Protein AF-A0A3R6YK39-F1 (afdb_monomer)

Radius of gyration: 21.66 Å; Cα contacts (8 Å, |Δi|>4): 72; chains: 1; bounding box: 36×58×56 Å

Organism: Aphanomyces astaci (NCBI:txid112090)

pLDDT: mean 76.84, std 15.63, range [46.34, 96.0]

Solvent-accessible surface area (backbone atoms only — not comparable to full-atom values): 7549 Å² total; per-residue (Å²): 123,72,69,67,58,54,55,53,54,53,52,53,52,49,53,51,49,51,51,49,51,52,52,56,50,53,56,52,57,54,50,56,56,50,50,53,56,46,51,57,55,47,57,61,54,57,72,74,64,81,69,93,72,95,72,79,84,88,84,64,75,81,50,63,85,72,64,72,67,67,89,56,52,46,80,75,46,81,76,48,75,62,96,65,33,39,30,23,40,25,36,47,92,89,39,83,41,81,44,77,42,67,51,87,78,72,62,52,74,65,55,52,47,53,56,53,49,51,54,64,76,74,108

Nearest PDB structures (foldseek):
  8bk0-assembly1_A  TM=9.151E-01  e=1.324E-02  Homo sapiens
  6fer-assembly5_E  TM=8.764E-01  e=1.164E-02  Homo sapiens
  6mib-assembly1_A  TM=6.666E-01  e=4.219E-02  Homo sapiens
  7mp8-assembly1_A-2  TM=4.020E-01  e=2.364E-02  Tribolium castaneum
  4ual-assembly1_A-2  TM=5.769E-01  e=3.530E-01  Homo sapiens

InterPro domains:
  IPR000719 Protein kinase domain [PS50011] (73-123)
  IPR011009 Protein kinase-like domain superfamily [SSF56112] (43-122)
  IPR017441 Protein kinase, ATP binding site [PS00107] (79-100)

Secondary structure (DSSP, 8-state):
-HHHHHHHHHHHHHHHHHHHHHHHHHHHHHHHHHHHHHHHHHHHHHHT------PPPPP-GGGGGG---GGGEEEEEEEEE-SSEEEEEEEETTEEEEEEEE-SS---HHHHHHHHHHHHHH-

Foldseek 3Di:
DVVVVVVVVVVVVVVVVVVVVVVVVVQVVVVVVCVVVLVVVVVVVVVVPPDDDDDDDDDLVVCVVVDDDCVQKAFDAWPADDNFWTWTFIDGPNDTDTDIGGDPPDDDPVVVNVVSVVVVVVD

Mean predicted aligned error: 14.17 Å

Structure (mmCIF, N/CA/C/O backbone):
data_AF-A0A3R6YK39-F1
#
_entry.id   AF-A0A3R6YK39-F1
#
loop_
_atom_site.group_PDB
_atom_site.id
_atom_site.type_symbol
_atom_site.label_atom_id
_atom_site.label_alt_id
_atom_site.label_comp_id
_atom_site.label_asym_id
_atom_site.label_entity_id
_atom_site.label_seq_id
_atom_site.pdbx_PDB_ins_code
_atom_site.Cartn_x
_atom_site.Cartn_y
_atom_site.Cartn_z
_atom_site.occupancy
_atom_site.B_iso_or_equiv
_atom_site.auth_seq_id
_atom_site.auth_comp_id
_atom_site.auth_asym_id
_atom_site.auth_atom_id
_atom_site.pdbx_PDB_model_num
ATOM 1 N N . MET A 1 1 ? -17.385 37.911 31.037 1.00 52.47 1 MET A N 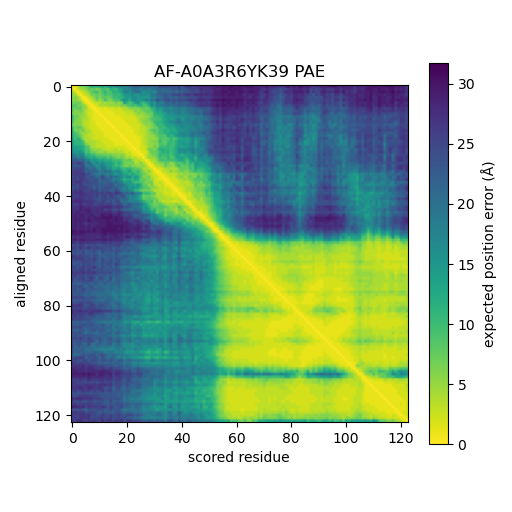1
ATOM 2 C CA . MET A 1 1 ? -16.448 36.803 31.354 1.00 52.47 1 MET A CA 1
ATOM 3 C C . MET A 1 1 ? -16.628 35.565 30.463 1.00 52.47 1 MET A C 1
ATOM 5 O O . MET A 1 1 ? -15.653 34.863 30.260 1.00 52.47 1 MET A O 1
ATOM 9 N N . VAL A 1 2 ? -17.804 35.316 29.866 1.00 52.03 2 VAL A N 1
ATOM 10 C CA . VAL A 1 2 ? -18.077 34.107 29.050 1.00 52.03 2 VAL A CA 1
ATOM 11 C C . VAL A 1 2 ? -17.403 34.119 27.659 1.00 52.03 2 VAL A C 1
ATOM 13 O O . VAL A 1 2 ? -16.970 33.081 27.172 1.00 52.03 2 VAL A O 1
ATOM 16 N N . MET A 1 3 ? -17.206 35.295 27.046 1.00 49.72 3 MET A N 1
ATOM 17 C CA . MET A 1 3 ? -16.589 35.424 25.710 1.00 49.72 3 MET A CA 1
ATOM 18 C C . MET A 1 3 ? -15.103 35.022 25.673 1.00 49.72 3 MET A C 1
ATOM 20 O O . MET A 1 3 ? -14.642 34.451 24.689 1.00 49.72 3 MET A O 1
ATOM 24 N N . ALA A 1 4 ? -14.357 35.250 26.759 1.00 50.75 4 ALA A N 1
ATOM 25 C CA . ALA A 1 4 ? -12.922 34.955 26.823 1.00 50.75 4 ALA A CA 1
ATOM 26 C C . ALA A 1 4 ? -12.614 33.444 26.787 1.00 50.75 4 ALA A C 1
ATOM 28 O O . ALA A 1 4 ? -11.580 33.033 26.268 1.00 50.75 4 ALA A O 1
ATOM 29 N N . ILE A 1 5 ? -13.532 32.610 27.285 1.00 56.69 5 ILE A N 1
ATOM 30 C CA . ILE A 1 5 ? -13.373 31.149 27.322 1.00 56.69 5 ILE A CA 1
ATOM 31 C C . ILE A 1 5 ? -13.571 30.554 25.917 1.00 56.69 5 ILE A C 1
ATOM 33 O O . ILE A 1 5 ? -12.857 29.635 25.526 1.00 56.69 5 ILE A O 1
ATOM 37 N N . SER A 1 6 ? -14.477 31.126 25.117 1.00 58.72 6 SER A N 1
ATOM 38 C CA . SER A 1 6 ? -14.752 30.654 23.750 1.00 58.72 6 SER A CA 1
ATOM 39 C C . SER A 1 6 ? -13.586 30.876 22.776 1.00 58.72 6 SER A C 1
ATOM 41 O O . SER A 1 6 ? -13.297 30.016 21.946 1.00 58.72 6 SER A O 1
ATOM 43 N N . ILE A 1 7 ? -12.860 31.989 22.934 1.00 66.00 7 ILE A N 1
ATOM 44 C CA . ILE A 1 7 ? -11.686 32.333 22.116 1.00 66.00 7 ILE A CA 1
ATOM 45 C C . ILE A 1 7 ? -10.549 31.333 22.364 1.00 66.00 7 ILE A C 1
ATOM 47 O O . ILE A 1 7 ? -9.874 30.911 21.429 1.00 66.00 7 ILE A O 1
ATOM 51 N N . SER A 1 8 ? -10.383 30.900 23.616 1.00 75.56 8 SER A N 1
ATOM 52 C CA . SER A 1 8 ? -9.378 29.906 24.003 1.00 75.56 8 SER A CA 1
ATOM 53 C C . SER A 1 8 ? -9.607 28.557 23.311 1.00 75.56 8 SER A C 1
ATOM 55 O O . SER A 1 8 ? -8.695 28.014 22.687 1.00 75.56 8 SER A O 1
ATOM 57 N N . VAL A 1 9 ? -10.843 28.048 23.336 1.00 79.19 9 VAL A N 1
ATOM 58 C CA . VAL A 1 9 ? -11.176 26.750 22.727 1.00 79.19 9 VAL A CA 1
ATOM 59 C C . VAL A 1 9 ? -11.017 26.794 21.205 1.00 79.19 9 VAL A C 1
ATOM 61 O O . VAL A 1 9 ? -10.450 25.870 20.622 1.00 79.19 9 VAL A O 1
ATOM 64 N N . ALA A 1 10 ? -11.438 27.887 20.561 1.00 82.62 10 ALA A N 1
ATOM 65 C CA . ALA A 1 10 ? -11.284 28.060 19.118 1.00 82.62 10 ALA A CA 1
ATOM 66 C C . ALA A 1 10 ? -9.807 28.049 18.682 1.00 82.62 10 ALA A C 1
ATOM 68 O O . ALA A 1 10 ? -9.466 27.407 17.688 1.00 82.62 10 ALA A O 1
ATOM 69 N N . CYS A 1 11 ? -8.920 28.689 19.451 1.00 86.44 11 CYS A N 1
ATOM 70 C CA . CYS A 1 11 ? -7.482 28.684 19.179 1.00 86.44 11 CYS A CA 1
ATOM 71 C C . CYS A 1 11 ? -6.869 27.281 19.302 1.00 86.44 11 CYS A C 1
ATOM 73 O O . CYS A 1 11 ? -6.077 26.888 18.447 1.00 86.44 11 CYS A O 1
ATOM 75 N N . VAL A 1 12 ? -7.257 26.503 20.318 1.00 87.81 12 VAL A N 1
ATOM 76 C CA . VA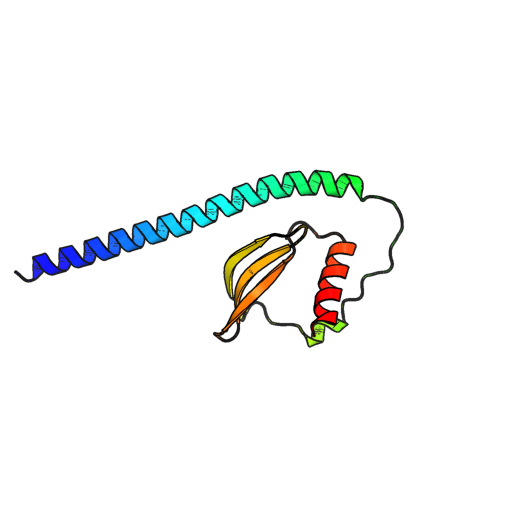L A 1 12 ? -6.752 25.131 20.506 1.00 87.81 12 VAL A CA 1
ATOM 77 C C . VAL A 1 12 ? -7.183 24.224 19.352 1.00 87.81 12 VAL A C 1
ATOM 79 O O . VAL A 1 12 ? -6.357 23.488 18.810 1.00 87.81 12 VAL A O 1
ATOM 82 N N . VAL A 1 13 ? -8.445 24.321 18.920 1.00 90.25 13 VAL A N 1
ATOM 83 C CA . VAL A 1 13 ? -8.957 23.550 17.776 1.00 90.25 13 VAL A CA 1
ATOM 84 C C . VAL A 1 13 ? -8.246 23.949 16.483 1.00 90.25 13 VAL A C 1
ATOM 86 O O . VAL A 1 13 ? -7.843 23.072 15.724 1.00 90.25 13 VAL A O 1
ATOM 89 N N . LEU A 1 14 ? -8.021 25.246 16.245 1.00 90.75 14 LEU A N 1
ATOM 90 C CA . LEU A 1 14 ? -7.293 25.726 15.065 1.00 90.75 14 LEU A CA 1
ATOM 91 C C . LEU A 1 14 ? -5.848 25.223 15.027 1.00 90.75 14 LEU A C 1
ATOM 93 O O . LEU A 1 14 ? -5.399 24.755 13.984 1.00 90.75 14 LEU A O 1
ATOM 97 N N . VAL A 1 15 ? -5.129 25.273 16.150 1.00 91.00 15 VAL A N 1
ATOM 98 C CA . VAL A 1 15 ? -3.741 24.789 16.225 1.00 91.00 15 VAL A CA 1
ATOM 99 C C . VAL A 1 15 ? -3.678 23.277 16.015 1.00 91.00 15 VAL A C 1
ATOM 101 O O . VAL A 1 15 ? -2.836 22.807 15.249 1.00 91.00 15 VAL A O 1
ATOM 104 N N . ALA A 1 16 ? -4.596 22.519 16.622 1.00 86.88 16 ALA A N 1
ATOM 105 C CA . ALA A 1 16 ? -4.696 21.078 16.409 1.00 86.88 16 ALA A CA 1
ATOM 106 C C . ALA A 1 16 ? -5.025 20.742 14.945 1.00 86.88 16 ALA A C 1
ATOM 108 O O . ALA A 1 16 ? -4.408 19.849 14.365 1.00 86.88 16 ALA A O 1
ATOM 109 N N . TRP A 1 17 ? -5.940 21.487 14.320 1.00 91.88 17 TRP A N 1
ATOM 110 C CA . TRP A 1 17 ? -6.337 21.277 12.929 1.00 91.88 17 TRP A CA 1
ATOM 111 C C . TRP A 1 17 ? -5.213 21.630 11.952 1.00 91.88 17 TRP A C 1
ATOM 113 O O . TRP A 1 17 ? -4.927 20.854 11.046 1.00 91.88 17 TRP A O 1
ATOM 123 N N . ILE A 1 18 ? -4.500 22.738 12.173 1.00 91.12 18 ILE A N 1
ATOM 124 C CA . ILE A 1 18 ? -3.318 23.111 11.382 1.00 91.12 18 ILE A CA 1
ATOM 125 C C . ILE A 1 18 ? -2.212 22.064 11.554 1.00 91.12 18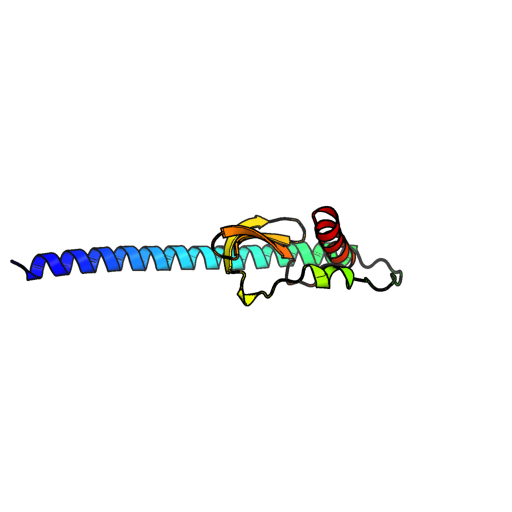 ILE A C 1
ATOM 127 O O . ILE A 1 18 ? -1.645 21.614 10.561 1.00 91.12 18 ILE A O 1
ATOM 131 N N . GLY A 1 19 ? -1.937 21.623 12.785 1.00 88.38 19 GLY A N 1
ATOM 132 C CA . GLY A 1 19 ? -0.974 20.554 13.056 1.00 88.38 19 GLY A CA 1
ATOM 133 C C . GLY A 1 19 ? -1.342 19.249 12.348 1.00 88.38 19 GLY A C 1
ATOM 134 O O . GLY A 1 19 ? -0.493 18.639 11.701 1.00 88.38 19 GLY A O 1
ATOM 135 N N . PHE A 1 20 ? -2.621 18.872 12.383 1.00 87.25 20 PHE A N 1
ATOM 136 C CA . PHE A 1 20 ? -3.155 17.713 11.672 1.00 87.25 20 PHE A CA 1
ATOM 137 C C . PHE A 1 20 ? -3.026 17.855 10.149 1.00 87.25 20 PHE A C 1
ATOM 139 O O . PHE A 1 20 ? -2.599 16.917 9.478 1.00 87.25 20 PHE A O 1
ATOM 146 N N . LEU A 1 21 ? -3.317 19.033 9.589 1.00 84.88 21 LEU A N 1
ATOM 147 C CA . LEU A 1 21 ? -3.158 19.305 8.158 1.00 84.88 21 LEU A CA 1
ATOM 148 C C . LEU A 1 21 ? -1.686 19.270 7.730 1.00 84.88 21 LEU A C 1
ATOM 150 O O . LEU A 1 21 ? -1.374 18.734 6.669 1.00 84.88 21 LEU A O 1
ATOM 154 N N . LEU A 1 22 ? -0.767 19.786 8.547 1.00 82.81 22 LEU A N 1
ATOM 155 C CA . LEU A 1 22 ? 0.671 19.723 8.277 1.00 82.81 22 LEU A CA 1
ATOM 156 C C . LEU A 1 22 ? 1.215 18.297 8.411 1.00 82.81 22 LEU A C 1
ATOM 158 O O . LEU A 1 22 ? 2.024 17.882 7.584 1.00 82.81 22 LEU A O 1
ATOM 162 N N . TYR A 1 23 ? 0.741 17.526 9.392 1.00 79.88 23 TYR A N 1
ATOM 163 C CA . TYR A 1 23 ? 1.057 16.103 9.524 1.00 79.88 23 TYR A CA 1
ATOM 164 C C . TYR A 1 23 ? 0.577 15.318 8.297 1.00 79.88 23 TYR A C 1
ATOM 166 O O . TYR A 1 23 ? 1.357 14.593 7.675 1.00 79.88 23 TYR A O 1
ATOM 174 N N . ARG A 1 24 ? -0.671 15.554 7.875 1.00 74.81 24 ARG A N 1
ATOM 175 C CA . ARG A 1 24 ? -1.265 14.932 6.688 1.00 74.81 24 ARG A CA 1
ATOM 176 C C . ARG A 1 24 ? -0.540 15.334 5.398 1.00 74.81 24 ARG A C 1
ATOM 178 O O . ARG A 1 24 ? -0.336 14.485 4.538 1.00 74.81 24 ARG A O 1
ATOM 185 N N . ARG A 1 25 ? -0.079 16.586 5.272 1.00 67.31 25 ARG A N 1
ATOM 186 C CA . ARG A 1 25 ? 0.730 17.037 4.119 1.00 67.31 25 ARG A CA 1
ATOM 187 C C . ARG A 1 25 ? 2.150 16.468 4.124 1.00 67.31 25 ARG A C 1
ATOM 189 O O . ARG A 1 25 ? 2.652 16.134 3.056 1.00 67.31 25 ARG A O 1
ATOM 196 N N . ARG A 1 26 ? 2.793 16.310 5.288 1.00 59.22 26 ARG A N 1
ATOM 197 C CA . ARG A 1 26 ? 4.128 15.682 5.373 1.00 59.22 26 ARG A CA 1
ATOM 198 C C . ARG A 1 26 ? 4.093 14.217 4.952 1.00 59.22 26 ARG A C 1
ATOM 200 O O . ARG A 1 26 ? 5.022 13.775 4.281 1.00 59.22 26 ARG A O 1
ATOM 207 N N . GLN A 1 27 ? 3.023 13.489 5.275 1.00 55.28 27 GLN A N 1
ATOM 208 C CA . GLN A 1 27 ? 2.859 12.124 4.770 1.00 55.28 27 GLN A CA 1
ATOM 209 C C . GLN A 1 27 ? 2.742 12.071 3.239 1.00 55.28 27 GLN A C 1
ATOM 211 O O . GLN A 1 27 ? 3.301 11.169 2.624 1.00 55.28 27 GLN A O 1
ATOM 216 N N . GLN A 1 28 ? 2.117 13.066 2.605 1.00 54.56 28 GLN A N 1
ATOM 217 C CA . GLN A 1 28 ? 2.007 13.112 1.141 1.00 54.56 28 GLN A CA 1
ATOM 218 C C . GLN A 1 28 ? 3.357 13.348 0.443 1.00 54.56 28 GLN A C 1
ATOM 220 O O . GLN A 1 28 ? 3.635 12.729 -0.577 1.00 54.56 28 GLN A O 1
ATOM 225 N N . THR A 1 29 ? 4.235 14.188 0.998 1.00 51.00 29 THR A N 1
ATOM 226 C CA . THR A 1 29 ? 5.546 14.473 0.377 1.00 51.00 29 THR A CA 1
ATOM 227 C C . THR A 1 29 ? 6.535 13.311 0.455 1.00 51.00 29 THR A C 1
ATOM 229 O O . THR A 1 29 ? 7.388 13.170 -0.416 1.00 51.00 29 THR A O 1
ATOM 232 N N . VAL A 1 30 ? 6.423 12.467 1.484 1.00 54.38 30 VAL A N 1
ATOM 233 C CA . VAL A 1 30 ? 7.248 11.255 1.599 1.00 54.38 30 VAL A CA 1
ATOM 234 C C . VAL A 1 30 ? 6.805 10.219 0.559 1.00 54.38 30 VAL A C 1
ATOM 236 O O . VAL A 1 30 ? 7.648 9.536 -0.010 1.00 54.38 30 VAL A O 1
ATOM 239 N N . TYR A 1 31 ? 5.512 10.170 0.232 1.00 54.19 31 TYR A N 1
ATOM 240 C CA . TYR A 1 31 ? 4.961 9.275 -0.788 1.00 54.19 31 TYR A CA 1
ATOM 241 C C . TYR A 1 31 ? 5.524 9.570 -2.193 1.00 54.19 31 TYR A C 1
ATOM 243 O O . TYR A 1 31 ? 6.040 8.672 -2.852 1.00 54.19 31 TYR A O 1
ATOM 251 N N . GLU A 1 32 ? 5.523 10.838 -2.615 1.00 54.38 32 GLU A N 1
ATOM 252 C CA . GLU A 1 32 ? 6.016 11.274 -3.937 1.00 54.38 32 GLU A CA 1
ATOM 253 C C . GLU A 1 32 ? 7.520 11.008 -4.140 1.00 54.38 32 GLU A C 1
ATOM 255 O O . GLU A 1 32 ? 7.939 10.485 -5.170 1.00 54.38 32 GLU A O 1
ATOM 260 N N . HIS A 1 33 ? 8.355 11.298 -3.137 1.00 51.06 33 HIS A N 1
ATOM 261 C CA . HIS A 1 33 ? 9.805 11.105 -3.263 1.00 51.06 33 HIS A CA 1
ATOM 262 C C . HIS A 1 33 ? 10.213 9.618 -3.208 1.00 51.06 33 HIS A C 1
ATOM 264 O O . HIS A 1 33 ? 11.211 9.217 -3.814 1.00 51.06 33 HIS A O 1
ATOM 270 N N . HIS A 1 34 ? 9.451 8.780 -2.492 1.00 55.38 34 HIS A N 1
ATOM 271 C CA . HIS A 1 34 ? 9.638 7.327 -2.519 1.00 55.38 34 HIS A CA 1
ATOM 272 C C . HIS A 1 34 ? 9.181 6.719 -3.849 1.00 55.38 34 HIS A C 1
ATOM 274 O O . HIS A 1 34 ? 9.887 5.856 -4.369 1.00 55.38 34 HIS A O 1
ATOM 280 N N . LEU A 1 35 ? 8.081 7.208 -4.435 1.00 58.22 35 LEU A N 1
ATOM 281 C CA . LEU A 1 35 ? 7.636 6.823 -5.778 1.00 58.22 35 LEU A CA 1
ATOM 282 C C . LEU A 1 35 ? 8.705 7.120 -6.837 1.00 58.22 35 LEU A C 1
ATOM 284 O O . LEU A 1 35 ? 9.026 6.234 -7.624 1.00 58.22 35 LEU A O 1
ATOM 288 N N . GLU A 1 36 ? 9.315 8.310 -6.828 1.00 58.16 36 GLU A N 1
ATOM 289 C CA . GLU A 1 36 ? 10.314 8.689 -7.841 1.00 58.16 36 GLU A CA 1
ATOM 290 C C . GLU A 1 36 ? 11.618 7.870 -7.727 1.00 58.16 36 GLU A C 1
ATOM 292 O O . GLU A 1 36 ? 12.152 7.372 -8.726 1.00 58.16 36 GLU A O 1
ATOM 297 N N . ASN A 1 37 ? 12.128 7.673 -6.504 1.00 57.91 37 ASN A N 1
ATOM 298 C CA . ASN A 1 37 ? 13.312 6.835 -6.275 1.00 57.91 37 ASN A CA 1
ATOM 299 C C . ASN A 1 37 ? 13.040 5.354 -6.591 1.00 57.91 37 ASN A C 1
ATOM 301 O O . ASN A 1 37 ? 13.915 4.672 -7.135 1.00 57.91 37 ASN A O 1
ATOM 305 N N . PHE A 1 38 ? 11.832 4.865 -6.296 1.00 56.53 38 PHE A N 1
ATOM 306 C CA . PHE A 1 38 ? 11.402 3.515 -6.650 1.00 56.53 38 PHE A CA 1
ATOM 307 C C . PHE A 1 38 ? 11.257 3.344 -8.169 1.00 56.53 38 PHE A C 1
ATOM 309 O O . PHE A 1 38 ? 11.710 2.346 -8.730 1.00 56.53 38 PHE A O 1
ATOM 316 N N . GLU A 1 39 ? 10.706 4.340 -8.865 1.00 54.31 39 GLU A N 1
ATOM 317 C CA . GLU A 1 39 ? 10.556 4.322 -10.319 1.00 54.31 39 GLU A CA 1
ATOM 318 C C . GLU A 1 39 ? 11.921 4.192 -11.014 1.00 54.31 39 GLU A C 1
ATOM 320 O O . GLU A 1 39 ? 12.073 3.364 -11.919 1.00 54.31 39 GLU A O 1
ATOM 325 N N . ARG A 1 40 ? 12.940 4.928 -10.542 1.00 58.66 40 ARG A N 1
ATOM 326 C CA . ARG A 1 40 ? 14.321 4.810 -11.045 1.00 58.66 40 ARG A CA 1
ATOM 327 C C . ARG A 1 40 ? 14.916 3.424 -10.800 1.00 58.66 40 ARG A C 1
ATOM 329 O O . ARG A 1 40 ? 15.525 2.871 -11.713 1.00 58.66 40 ARG A O 1
ATOM 336 N N . ALA A 1 41 ? 14.721 2.851 -9.613 1.00 58.00 41 ALA A N 1
ATOM 337 C CA . ALA A 1 41 ? 15.207 1.507 -9.299 1.00 58.00 41 ALA A CA 1
ATOM 338 C C . ALA A 1 41 ? 14.499 0.422 -10.135 1.00 58.00 41 ALA A C 1
ATOM 340 O O . ALA A 1 41 ? 15.153 -0.495 -10.636 1.00 58.00 41 ALA A O 1
ATOM 341 N N . SER A 1 42 ? 13.188 0.557 -10.365 1.00 53.72 42 SER A N 1
ATOM 342 C CA . SER A 1 42 ? 12.422 -0.408 -11.159 1.00 53.72 42 SER A CA 1
ATOM 343 C C . SER A 1 42 ? 12.820 -0.369 -12.641 1.00 53.72 42 SER A C 1
ATOM 345 O O . SER A 1 42 ? 13.045 -1.424 -13.230 1.00 53.72 42 SER A O 1
ATOM 347 N N . LYS A 1 43 ? 13.044 0.820 -13.233 1.00 53.59 43 LYS A N 1
ATOM 348 C CA . LYS A 1 43 ? 13.485 0.966 -14.639 1.00 53.59 43 LYS A CA 1
ATOM 349 C C . LYS A 1 43 ? 14.789 0.217 -14.928 1.00 53.59 43 LYS A C 1
ATOM 351 O O . LYS A 1 43 ? 14.919 -0.386 -15.991 1.00 53.59 43 LYS A O 1
ATOM 356 N N . VAL A 1 44 ? 15.728 0.223 -13.982 1.00 58.00 44 VAL A N 1
ATOM 357 C CA . VAL A 1 44 ? 17.004 -0.501 -14.103 1.00 58.00 44 VAL A CA 1
ATOM 358 C C . VAL A 1 44 ? 16.799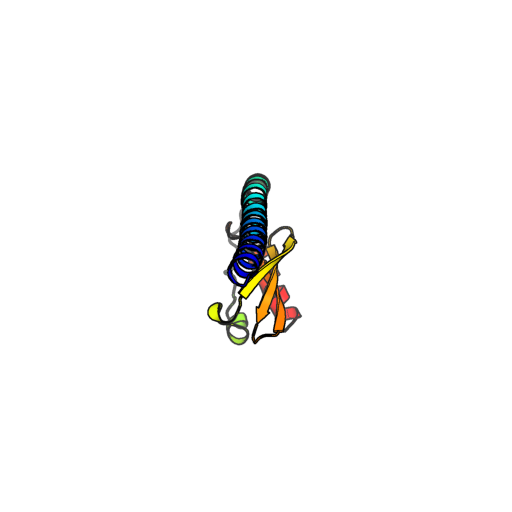 -2.019 -14.007 1.00 58.00 44 VAL A C 1
ATOM 360 O O . VAL A 1 44 ? 17.431 -2.765 -14.751 1.00 58.00 44 VAL A O 1
ATOM 363 N N . SER A 1 45 ? 15.881 -2.478 -13.151 1.00 51.53 45 SER A N 1
ATOM 364 C CA . SER A 1 45 ? 15.549 -3.902 -12.990 1.00 51.53 45 SER A CA 1
ATOM 365 C C . SER A 1 45 ? 14.821 -4.483 -14.216 1.00 51.53 45 SER A C 1
ATOM 367 O O . SER A 1 45 ? 15.178 -5.556 -14.706 1.00 51.53 45 SER A O 1
ATOM 369 N N . TYR A 1 46 ? 13.862 -3.739 -14.786 1.00 51.44 46 TYR A N 1
ATOM 370 C CA . TYR A 1 46 ? 13.088 -4.155 -15.965 1.00 51.44 46 TYR A CA 1
ATOM 371 C C . TYR A 1 46 ? 13.947 -4.364 -17.217 1.00 51.44 46 TYR A C 1
ATOM 373 O O . TYR A 1 46 ? 13.699 -5.295 -17.984 1.00 51.44 46 TYR A O 1
ATOM 381 N N . ALA A 1 47 ? 14.982 -3.539 -17.409 1.00 53.12 47 ALA A N 1
ATOM 382 C CA . ALA A 1 47 ? 15.902 -3.671 -18.537 1.00 53.12 47 ALA A CA 1
ATOM 383 C C . ALA A 1 47 ? 16.701 -4.990 -18.507 1.00 53.12 47 ALA A C 1
ATOM 385 O O . ALA A 1 47 ? 17.143 -5.459 -19.551 1.00 53.12 47 ALA A O 1
ATOM 386 N N . HIS A 1 48 ? 16.858 -5.606 -17.330 1.00 51.06 48 HIS A N 1
ATOM 387 C CA . HIS A 1 48 ? 17.661 -6.816 -17.149 1.00 51.06 48 HIS A CA 1
ATOM 388 C C . HIS A 1 48 ? 16.848 -8.123 -17.296 1.00 51.06 48 HIS A C 1
ATOM 390 O O . HIS A 1 48 ? 17.431 -9.203 -17.366 1.00 51.06 48 HIS A O 1
ATOM 396 N N . MET A 1 49 ? 15.510 -8.067 -17.348 1.00 51.25 49 MET A N 1
ATOM 397 C CA . MET A 1 49 ? 14.645 -9.265 -17.326 1.00 51.25 49 MET A CA 1
ATOM 398 C C . MET A 1 49 ? 13.935 -9.586 -18.649 1.00 51.25 49 MET A C 1
ATOM 400 O O . MET A 1 49 ? 13.173 -10.550 -18.709 1.00 51.25 49 MET A O 1
ATOM 404 N N . MET A 1 50 ? 14.182 -8.820 -19.714 1.00 52.09 50 MET A N 1
ATOM 405 C CA . MET A 1 50 ? 13.693 -9.128 -21.065 1.00 52.09 50 MET A CA 1
ATOM 406 C C . MET A 1 50 ? 14.542 -10.244 -21.697 1.00 52.09 50 MET A C 1
ATOM 408 O O . MET A 1 50 ? 15.255 -10.015 -22.669 1.00 52.09 50 MET A O 1
ATOM 412 N N . ASP A 1 51 ? 14.489 -11.445 -21.115 1.00 46.34 51 ASP A N 1
ATOM 413 C CA . ASP A 1 51 ? 14.972 -12.674 -21.746 1.00 46.34 51 ASP A CA 1
ATOM 414 C C . ASP A 1 51 ? 13.782 -13.482 -22.294 1.00 46.34 51 ASP A C 1
ATOM 416 O O . ASP A 1 51 ? 12.680 -13.505 -21.740 1.00 46.34 51 ASP A O 1
ATOM 420 N N . THR A 1 52 ? 13.977 -14.062 -23.470 1.00 58.19 52 THR A N 1
ATOM 421 C CA . THR A 1 52 ? 12.949 -14.207 -24.505 1.00 58.19 52 THR A CA 1
ATOM 422 C C . THR A 1 52 ? 12.372 -15.624 -24.503 1.00 58.19 52 THR A C 1
ATOM 424 O O . THR A 1 52 ? 12.967 -16.533 -25.073 1.00 58.19 52 THR A O 1
ATOM 427 N N . THR A 1 53 ? 11.202 -15.862 -23.896 1.00 56.06 53 THR A N 1
ATOM 428 C CA . THR A 1 53 ? 10.402 -17.094 -24.108 1.00 56.06 53 THR A CA 1
ATOM 429 C C . THR A 1 53 ? 8.911 -16.826 -23.832 1.00 56.06 53 THR A C 1
ATOM 431 O O . THR A 1 53 ? 8.585 -16.263 -22.784 1.00 56.06 53 THR A O 1
ATOM 434 N N . PRO A 1 54 ? 7.968 -17.206 -24.721 1.00 57.38 54 PRO A N 1
ATOM 435 C CA . PRO A 1 54 ? 6.540 -16.986 -24.491 1.00 57.38 54 PRO A CA 1
ATOM 436 C C . PRO A 1 54 ? 6.019 -17.922 -23.388 1.00 57.38 54 PRO A C 1
ATOM 438 O O . PRO A 1 54 ? 5.755 -19.100 -23.615 1.00 57.38 54 PRO A O 1
ATOM 441 N N . ALA A 1 55 ? 5.885 -17.394 -22.170 1.00 63.09 55 ALA A N 1
ATOM 442 C CA . ALA A 1 55 ? 5.368 -18.130 -21.019 1.00 63.09 55 ALA A CA 1
ATOM 443 C C . ALA A 1 55 ? 3.845 -18.396 -21.133 1.00 63.09 55 ALA A C 1
ATOM 445 O O . ALA A 1 55 ? 3.105 -17.470 -21.505 1.00 63.09 55 ALA A O 1
ATOM 446 N N . PRO A 1 56 ? 3.353 -19.598 -20.748 1.00 67.44 56 PRO A N 1
ATOM 447 C CA . PRO A 1 56 ? 1.924 -19.937 -20.708 1.00 67.44 56 PRO A CA 1
ATOM 448 C C . PRO A 1 56 ? 1.103 -18.876 -19.966 1.00 67.44 56 PRO A C 1
ATOM 450 O O . PRO A 1 56 ? 1.619 -18.328 -18.993 1.00 67.44 56 PRO A O 1
ATOM 453 N N . PRO A 1 57 ? -0.134 -18.544 -20.383 1.00 70.19 57 PRO A N 1
ATOM 454 C CA . PRO A 1 57 ? -0.953 -17.513 -19.737 1.00 70.19 57 PRO A CA 1
ATOM 455 C C . PRO A 1 57 ? -1.187 -17.818 -18.248 1.00 70.19 57 PRO A C 1
ATOM 457 O O . PRO A 1 57 ? -1.415 -18.963 -17.872 1.00 70.19 57 PRO A O 1
ATOM 460 N N . LEU A 1 58 ? -1.104 -16.787 -17.400 1.00 78.62 58 LEU A N 1
ATOM 461 C CA . LEU A 1 58 ? -1.271 -16.922 -15.951 1.00 78.62 58 LEU A CA 1
ATOM 462 C C . LEU A 1 58 ? -2.755 -17.152 -15.632 1.00 78.62 58 LEU A C 1
ATOM 464 O O . LEU A 1 58 ? -3.587 -16.310 -15.969 1.00 78.62 58 LEU A O 1
ATOM 468 N N . ASN A 1 59 ? -3.091 -18.282 -15.009 1.00 83.81 59 ASN A N 1
ATOM 469 C CA . ASN A 1 59 ? -4.456 -18.575 -14.576 1.00 83.81 59 ASN A CA 1
ATOM 470 C C . ASN A 1 59 ? -4.661 -18.055 -13.148 1.00 83.81 59 ASN A C 1
ATOM 472 O O . ASN A 1 59 ? -3.979 -18.511 -12.242 1.00 83.81 59 ASN A O 1
ATOM 476 N N . LEU A 1 60 ? -5.592 -17.116 -12.961 1.00 86.00 60 LEU A N 1
ATOM 477 C CA . LEU A 1 60 ? -5.911 -16.508 -11.660 1.00 86.00 60 LEU A CA 1
ATOM 478 C C . LEU A 1 60 ? -7.357 -16.786 -11.221 1.00 86.00 60 LEU A C 1
ATOM 480 O O . LEU A 1 60 ? -7.850 -16.177 -10.278 1.00 86.00 60 LEU A O 1
ATOM 484 N N . SER A 1 61 ? -8.063 -17.691 -11.907 1.00 88.69 61 SER A N 1
ATOM 485 C CA . SER A 1 61 ? -9.497 -17.926 -11.683 1.00 88.69 61 SER A CA 1
ATOM 486 C C . SER A 1 61 ? -9.806 -18.448 -10.278 1.00 88.69 61 SER A C 1
ATOM 488 O O . SER A 1 61 ? -10.893 -18.208 -9.762 1.00 88.69 61 SER A O 1
ATOM 490 N N . TYR A 1 62 ? -8.849 -19.125 -9.642 1.00 85.88 62 TYR A N 1
ATOM 491 C CA . TYR A 1 62 ? -8.983 -19.621 -8.272 1.00 85.88 62 TYR A CA 1
ATOM 492 C C . TYR A 1 62 ? -9.085 -18.497 -7.226 1.00 85.88 62 TYR A C 1
ATOM 494 O O . TYR A 1 62 ? -9.606 -18.729 -6.139 1.00 85.88 62 TYR A O 1
ATOM 502 N N . LEU A 1 63 ? -8.643 -17.275 -7.551 1.00 88.56 63 LEU A N 1
ATOM 503 C CA . LEU A 1 63 ? -8.737 -16.125 -6.650 1.00 88.56 63 LEU A CA 1
ATOM 504 C C . LEU A 1 63 ? -10.158 -15.560 -6.531 1.00 88.56 63 LEU A C 1
ATOM 506 O O . LEU A 1 63 ? -10.426 -14.826 -5.583 1.00 88.56 63 LEU A O 1
ATOM 510 N N . GLU A 1 64 ? -11.081 -15.897 -7.441 1.00 90.69 64 GLU A N 1
ATOM 511 C CA . GLU A 1 64 ? -12.436 -15.318 -7.436 1.00 90.69 64 GLU A CA 1
ATOM 512 C C . GLU A 1 64 ? -13.205 -15.657 -6.150 1.00 90.69 64 GLU A C 1
ATOM 514 O O . GLU A 1 64 ? -13.983 -14.844 -5.659 1.00 90.69 64 GLU A O 1
ATOM 519 N N . VAL A 1 65 ? -12.936 -16.822 -5.553 1.00 91.06 65 VAL A N 1
ATOM 520 C CA . VAL A 1 65 ? -13.555 -17.255 -4.286 1.00 91.06 65 VAL A CA 1
ATOM 521 C C . VAL A 1 65 ? -13.115 -16.381 -3.103 1.00 91.06 65 VAL A C 1
ATOM 523 O O . VAL A 1 65 ? -13.851 -16.246 -2.129 1.00 91.06 65 VAL A O 1
ATOM 526 N N . TYR A 1 66 ? -11.944 -15.749 -3.201 1.00 90.44 66 TYR A N 1
ATOM 527 C CA . TYR A 1 66 ? -11.356 -14.894 -2.164 1.00 90.44 66 TYR A CA 1
ATOM 528 C C . TYR A 1 66 ? -11.522 -13.402 -2.462 1.00 90.44 66 TYR A C 1
ATOM 530 O O . TYR A 1 66 ? -10.923 -12.555 -1.796 1.00 90.44 66 TYR A O 1
ATOM 538 N N . ARG A 1 67 ? -12.304 -13.056 -3.488 1.00 91.06 67 ARG A N 1
ATOM 539 C CA . ARG A 1 67 ? -12.433 -11.679 -3.941 1.00 91.06 67 ARG A CA 1
ATOM 540 C C . ARG A 1 67 ? -13.207 -10.844 -2.926 1.00 91.06 67 ARG A C 1
ATOM 542 O O . ARG A 1 67 ? -14.357 -11.125 -2.603 1.00 91.06 67 ARG A O 1
AT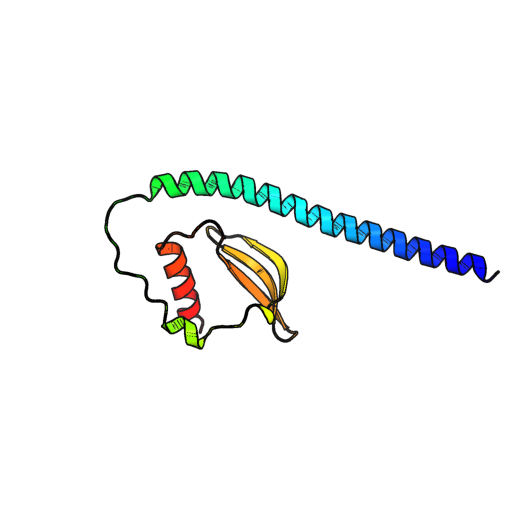OM 549 N N . ILE A 1 68 ? -12.577 -9.763 -2.483 1.00 91.44 68 ILE A N 1
ATOM 550 C CA . ILE A 1 68 ? -13.179 -8.758 -1.608 1.00 91.44 68 ILE A CA 1
ATOM 551 C C . ILE A 1 68 ? -1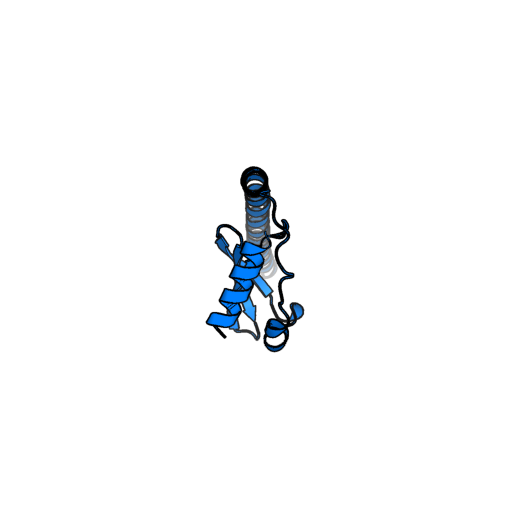3.424 -7.498 -2.431 1.00 91.44 68 ILE A C 1
ATOM 553 O O . ILE A 1 68 ? -12.573 -7.082 -3.221 1.00 91.44 68 ILE A O 1
ATOM 557 N N . ASP A 1 69 ? -14.589 -6.877 -2.253 1.00 90.38 69 ASP A N 1
ATOM 558 C CA . ASP A 1 69 ? -14.842 -5.575 -2.856 1.00 90.38 69 ASP A CA 1
ATOM 559 C C . ASP A 1 69 ? -13.996 -4.503 -2.159 1.00 90.38 69 ASP A C 1
ATOM 561 O O . ASP A 1 69 ? -14.055 -4.321 -0.940 1.00 90.38 69 ASP A O 1
ATOM 565 N N . SER A 1 70 ? -13.218 -3.777 -2.961 1.00 85.56 70 SER A N 1
ATOM 566 C CA . SER A 1 70 ? -12.339 -2.699 -2.510 1.00 85.56 70 SER A CA 1
ATOM 567 C C . SER A 1 70 ? -13.044 -1.628 -1.674 1.00 85.56 70 SER A C 1
ATOM 569 O O . SER A 1 70 ? -12.395 -1.012 -0.835 1.00 85.56 70 SER A O 1
ATOM 571 N N . GLN A 1 71 ? -14.358 -1.428 -1.842 1.00 90.50 71 GLN A N 1
ATOM 572 C CA . GLN A 1 71 ? -15.115 -0.441 -1.065 1.00 90.50 71 GLN A CA 1
ATOM 573 C C . GLN A 1 71 ? -15.176 -0.760 0.438 1.00 90.50 71 GLN A C 1
ATOM 575 O O . GLN A 1 71 ? -15.389 0.140 1.248 1.00 90.50 71 GLN A O 1
ATOM 580 N N . TYR A 1 72 ? -14.977 -2.025 0.819 1.00 91.00 72 TYR A N 1
ATOM 581 C CA . TYR A 1 72 ? -14.953 -2.451 2.221 1.00 91.00 72 TYR A CA 1
ATOM 582 C C . TYR A 1 72 ? -13.567 -2.352 2.861 1.00 91.00 72 TYR A C 1
ATOM 584 O O . TYR A 1 72 ? -13.432 -2.642 4.051 1.00 91.00 72 TYR A O 1
ATOM 592 N N . ILE A 1 73 ? -12.546 -1.961 2.094 1.00 90.81 73 ILE A N 1
ATOM 593 C CA . ILE A 1 73 ? -11.170 -1.831 2.564 1.00 90.81 73 ILE A CA 1
ATOM 594 C C . ILE A 1 73 ? -10.809 -0.351 2.618 1.00 90.81 73 ILE A C 1
ATOM 596 O O . ILE A 1 73 ? -10.947 0.392 1.649 1.00 90.81 73 ILE A O 1
ATOM 600 N N . THR A 1 74 ? -10.283 0.073 3.759 1.00 90.25 74 THR A N 1
ATOM 601 C CA . THR A 1 74 ? -9.702 1.409 3.919 1.00 90.25 74 THR A CA 1
ATOM 602 C C . THR A 1 74 ? -8.211 1.275 4.163 1.00 90.25 74 THR A C 1
ATOM 604 O O . THR A 1 74 ? -7.797 0.422 4.939 1.00 90.25 74 THR A O 1
ATOM 607 N N . LEU A 1 75 ? -7.400 2.096 3.497 1.00 90.81 75 LEU A N 1
ATOM 608 C CA . LEU A 1 75 ? -5.950 2.147 3.692 1.00 90.81 75 LEU A CA 1
ATOM 609 C C . LEU A 1 75 ? -5.600 3.408 4.479 1.00 90.81 75 LEU A C 1
ATOM 611 O O . LEU A 1 75 ? -6.091 4.492 4.162 1.00 90.81 75 LEU A O 1
ATOM 615 N N . THR A 1 76 ? -4.751 3.266 5.492 1.00 88.62 76 THR A N 1
ATOM 616 C CA . THR A 1 76 ? -4.405 4.350 6.421 1.00 88.62 76 THR A CA 1
ATOM 617 C C . THR A 1 76 ? -2.954 4.784 6.269 1.00 88.62 76 THR A C 1
ATOM 619 O O . THR A 1 76 ? -2.687 5.930 5.917 1.00 88.62 76 THR A O 1
ATOM 622 N N . SER A 1 77 ? -2.000 3.890 6.530 1.00 86.00 77 SER A N 1
ATOM 623 C CA . SER A 1 77 ? -0.569 4.222 6.530 1.00 86.00 77 SER A CA 1
ATOM 624 C C . SER A 1 77 ? 0.276 3.028 6.121 1.00 86.00 77 SER A C 1
ATOM 626 O O . SER A 1 77 ? -0.119 1.896 6.365 1.00 86.00 77 SER A O 1
ATOM 628 N N . ILE A 1 78 ? 1.461 3.257 5.563 1.00 90.06 78 ILE A N 1
ATOM 629 C CA . ILE A 1 78 ? 2.400 2.174 5.247 1.00 90.06 78 ILE A CA 1
ATOM 630 C C . ILE A 1 78 ? 2.948 1.568 6.550 1.00 90.06 78 ILE A C 1
ATOM 632 O O . ILE A 1 78 ? 3.386 2.291 7.443 1.00 90.06 78 ILE A O 1
ATOM 636 N N . LEU A 1 79 ? 2.921 0.239 6.641 1.00 88.75 79 LEU A N 1
ATOM 637 C CA . LEU A 1 79 ? 3.584 -0.568 7.670 1.00 88.75 79 LEU A CA 1
ATOM 638 C C . LEU A 1 79 ? 4.950 -1.080 7.196 1.00 88.75 79 LEU A C 1
ATOM 640 O O . LEU A 1 79 ? 5.850 -1.264 8.012 1.00 88.75 79 LEU A O 1
ATOM 644 N N . GLY A 1 80 ? 5.122 -1.290 5.890 1.00 88.25 80 GLY A N 1
ATOM 645 C CA . GLY A 1 80 ? 6.400 -1.673 5.296 1.00 88.25 80 GLY A CA 1
ATOM 646 C C . GLY A 1 80 ? 6.348 -1.735 3.772 1.00 88.25 80 GLY A C 1
ATOM 647 O O . GLY A 1 80 ? 5.269 -1.794 3.191 1.00 88.25 80 GLY A O 1
ATOM 648 N N . SER A 1 81 ? 7.518 -1.754 3.137 1.00 86.25 81 SER A N 1
ATOM 649 C CA . SER A 1 81 ? 7.675 -1.846 1.680 1.00 86.25 81 SER A CA 1
ATOM 650 C C . SER A 1 81 ? 8.625 -2.986 1.325 1.00 86.25 81 SER A C 1
ATOM 652 O O . SER A 1 81 ? 9.655 -3.172 1.976 1.00 86.25 81 SER A O 1
ATOM 654 N N . GLY A 1 82 ? 8.270 -3.758 0.303 1.00 81.62 82 GLY A N 1
ATOM 655 C CA . GLY A 1 82 ? 9.066 -4.852 -0.245 1.00 81.62 82 GLY A CA 1
ATOM 656 C C . GLY A 1 82 ? 9.578 -4.555 -1.655 1.00 81.62 82 GLY A C 1
ATOM 657 O O . GLY A 1 82 ? 9.552 -3.422 -2.125 1.00 81.62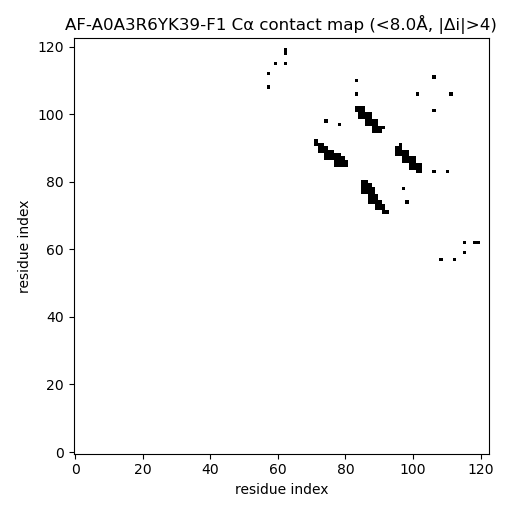 82 GLY A O 1
ATOM 658 N N . GLY A 1 83 ? 10.043 -5.600 -2.348 1.00 79.88 83 GLY A N 1
ATOM 659 C CA . GLY A 1 83 ? 10.596 -5.473 -3.702 1.00 79.88 83 GLY A CA 1
ATOM 660 C C . GLY A 1 83 ? 9.561 -5.168 -4.791 1.00 79.88 83 GLY A C 1
ATOM 661 O O . GLY A 1 83 ? 9.901 -4.509 -5.766 1.00 79.88 83 GLY A O 1
ATOM 662 N N . TYR A 1 84 ? 8.310 -5.610 -4.616 1.00 82.56 84 TYR A N 1
ATOM 663 C CA . TYR A 1 84 ? 7.235 -5.470 -5.614 1.00 82.56 84 TYR A CA 1
ATOM 664 C C . TYR A 1 84 ? 5.860 -5.093 -5.017 1.00 82.56 84 TYR A C 1
ATOM 666 O O . TYR A 1 84 ? 4.860 -5.030 -5.737 1.00 82.56 84 TYR A O 1
ATOM 674 N N . ALA A 1 85 ? 5.787 -4.859 -3.702 1.00 86.06 85 ALA A N 1
ATOM 675 C CA . ALA A 1 85 ? 4.551 -4.535 -2.998 1.00 86.06 85 ALA A CA 1
ATOM 676 C C . ALA A 1 85 ? 4.806 -3.713 -1.728 1.00 86.06 85 ALA A C 1
ATOM 678 O O . ALA A 1 85 ? 5.837 -3.876 -1.073 1.00 86.06 85 ALA A O 1
ATOM 679 N N . ASP A 1 86 ? 3.815 -2.917 -1.345 1.00 90.88 86 ASP A N 1
ATOM 680 C CA . ASP A 1 86 ? 3.715 -2.250 -0.049 1.00 90.88 86 ASP A CA 1
ATOM 681 C C . ASP A 1 86 ? 2.731 -2.986 0.861 1.00 90.88 86 ASP A C 1
ATOM 683 O O . ASP A 1 86 ? 1.782 -3.616 0.398 1.00 90.88 86 ASP A O 1
ATOM 687 N N . VAL A 1 87 ? 2.922 -2.865 2.169 1.00 91.56 87 VAL A N 1
ATOM 688 C CA . VAL A 1 87 ? 1.976 -3.306 3.194 1.00 91.56 87 VAL A CA 1
ATOM 689 C C . VAL A 1 87 ? 1.451 -2.075 3.910 1.00 91.56 87 VAL A C 1
ATOM 691 O O . VAL A 1 87 ? 2.222 -1.310 4.487 1.00 91.56 87 VAL A O 1
ATOM 694 N N . TYR A 1 88 ? 0.138 -1.902 3.907 1.00 93.50 88 TYR A N 1
ATOM 695 C CA . TYR A 1 88 ? -0.565 -0.815 4.574 1.00 93.50 88 TYR A CA 1
ATOM 696 C C . TYR A 1 88 ? -1.285 -1.325 5.818 1.00 93.50 88 TYR A C 1
ATOM 698 O O . TYR A 1 88 ? -1.821 -2.428 5.830 1.00 93.50 88 TYR A O 1
ATOM 706 N N . LEU A 1 89 ? -1.366 -0.491 6.846 1.00 92.81 89 LEU A N 1
ATOM 707 C CA . LEU A 1 89 ? -2.402 -0.588 7.858 1.00 92.81 89 LEU A CA 1
ATOM 708 C C . LEU A 1 89 ? -3.717 -0.198 7.194 1.00 92.81 89 LEU A C 1
ATOM 710 O O . LEU A 1 89 ? -3.818 0.884 6.607 1.00 92.81 89 LEU A O 1
ATOM 714 N N . GLY A 1 90 ? -4.713 -1.059 7.308 1.00 93.44 90 GLY A N 1
ATOM 715 C CA . GLY A 1 90 ? -6.057 -0.803 6.828 1.00 93.44 90 GLY A CA 1
ATOM 716 C C . GLY A 1 90 ? -7.124 -1.292 7.792 1.00 93.44 90 GLY A C 1
ATOM 717 O O . GLY A 1 90 ? -6.811 -1.887 8.818 1.00 93.44 90 GLY A O 1
ATOM 718 N N . SER A 1 91 ? -8.386 -1.046 7.450 1.00 92.38 91 SER A N 1
ATOM 719 C CA . SER A 1 91 ? -9.532 -1.601 8.170 1.00 92.38 91 SER A CA 1
ATOM 720 C C . SER A 1 91 ? -10.469 -2.335 7.220 1.00 92.38 91 SER A C 1
ATOM 722 O O . SER A 1 91 ? -10.754 -1.847 6.120 1.00 92.38 91 SER A O 1
ATOM 724 N N . PHE A 1 92 ? -10.948 -3.492 7.670 1.00 92.44 92 PHE A N 1
ATOM 725 C CA . PHE A 1 92 ? -11.954 -4.315 7.009 1.00 92.44 92 PHE A CA 1
ATOM 726 C C . PHE A 1 92 ? -12.976 -4.770 8.053 1.00 92.44 92 PHE A C 1
ATOM 728 O O . PHE A 1 92 ? -12.615 -5.355 9.073 1.00 92.44 92 PHE A O 1
ATOM 735 N N . GLY A 1 93 ? -14.257 -4.449 7.847 1.00 89.69 93 GLY A N 1
ATOM 736 C CA . GLY A 1 93 ? -15.314 -4.794 8.808 1.00 89.69 93 GLY A CA 1
ATOM 737 C C . GLY A 1 93 ? -15.139 -4.173 10.204 1.00 89.69 93 GLY A C 1
ATOM 738 O O . GLY A 1 93 ? -15.627 -4.729 11.182 1.00 89.69 93 GLY A O 1
ATOM 739 N N . GLY A 1 94 ? -14.426 -3.045 10.314 1.00 85.75 94 GLY A N 1
ATOM 740 C CA . GLY A 1 94 ? -14.118 -2.397 11.595 1.00 85.75 94 GLY A CA 1
ATOM 741 C C . GLY A 1 94 ? -12.950 -3.023 12.362 1.00 85.75 94 GLY A C 1
ATOM 742 O O . GLY A 1 94 ? -12.664 -2.590 13.475 1.00 85.75 94 GLY A O 1
ATOM 743 N N . GLN A 1 95 ? -12.265 -4.008 11.777 1.00 92.69 95 GLN A N 1
ATOM 744 C CA . GLN A 1 95 ? -11.059 -4.613 12.329 1.00 92.69 95 GLN A CA 1
ATOM 745 C C . GLN A 1 95 ? -9.821 -4.102 11.591 1.00 92.69 95 GLN A C 1
ATOM 747 O O . GLN A 1 95 ? -9.825 -4.005 10.363 1.00 92.69 95 GLN A O 1
ATOM 752 N N . ASP A 1 96 ? -8.757 -3.812 12.338 1.00 93.00 96 ASP A N 1
ATOM 753 C CA . ASP A 1 96 ? -7.463 -3.452 11.764 1.00 93.00 96 ASP A CA 1
ATOM 754 C C . ASP A 1 96 ? -6.806 -4.667 11.094 1.00 93.00 96 ASP A C 1
ATOM 756 O O . ASP A 1 96 ? -6.736 -5.763 11.658 1.00 93.00 96 ASP A O 1
ATOM 760 N N . VAL A 1 97 ? -6.316 -4.461 9.874 1.00 94.19 97 VAL A N 1
ATOM 761 C CA . VAL A 1 97 ? -5.705 -5.484 9.020 1.00 94.19 97 VAL A CA 1
ATOM 762 C C . VAL A 1 97 ? -4.456 -4.940 8.331 1.00 94.19 97 VAL A C 1
ATOM 764 O O . VAL A 1 97 ? -4.319 -3.738 8.102 1.00 94.19 97 VAL A O 1
ATOM 767 N N . ALA A 1 98 ? -3.542 -5.835 7.963 1.00 96.00 98 ALA A N 1
ATOM 768 C CA . ALA A 1 98 ? -2.452 -5.515 7.051 1.00 96.00 98 ALA A CA 1
ATOM 769 C C . ALA A 1 98 ? -2.911 -5.779 5.608 1.00 96.00 98 ALA A C 1
ATOM 771 O O . ALA A 1 98 ? -3.300 -6.897 5.277 1.00 96.00 98 ALA A O 1
ATOM 772 N N . VAL A 1 99 ? -2.861 -4.763 4.748 1.00 93.88 99 VAL A N 1
ATOM 773 C CA . VAL A 1 99 ? -3.250 -4.855 3.337 1.00 93.88 99 VAL A CA 1
ATOM 774 C C . VAL A 1 99 ? -2.004 -4.770 2.470 1.00 93.88 99 VAL A C 1
ATOM 776 O O . VAL A 1 99 ? -1.362 -3.723 2.396 1.00 93.88 99 VAL A O 1
ATOM 779 N N . LYS A 1 100 ? -1.651 -5.879 1.822 1.00 94.06 100 LYS A N 1
ATOM 780 C CA . LYS A 1 100 ? -0.518 -5.947 0.897 1.00 94.06 100 LYS A CA 1
ATOM 781 C C . LYS A 1 100 ? -0.981 -5.569 -0.510 1.00 94.06 100 LYS A C 1
ATOM 783 O O . LYS A 1 100 ? -1.890 -6.194 -1.050 1.00 94.06 100 LYS A O 1
ATOM 788 N N . THR A 1 101 ? -0.339 -4.573 -1.105 1.00 90.75 101 THR A N 1
ATOM 789 C CA . THR A 1 101 ? -0.712 -3.990 -2.395 1.00 90.75 101 THR A CA 1
ATOM 790 C C . THR A 1 101 ? 0.498 -3.997 -3.317 1.00 90.75 101 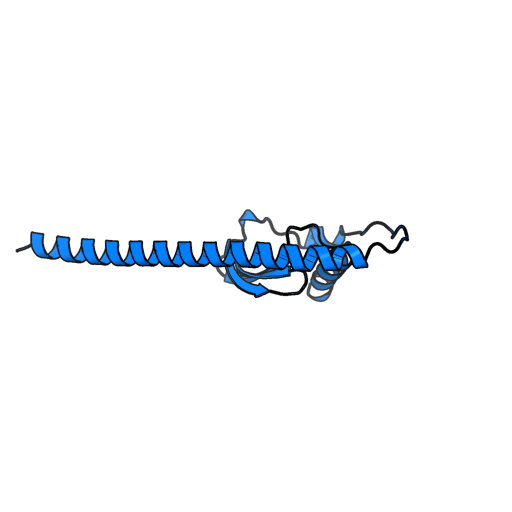THR A C 1
ATOM 792 O O . THR A 1 101 ? 1.535 -3.432 -2.977 1.00 90.75 101 THR A O 1
ATOM 795 N N . MET A 1 102 ? 0.380 -4.620 -4.491 1.00 88.44 102 MET A N 1
ATOM 796 C CA . MET A 1 102 ? 1.433 -4.558 -5.509 1.00 88.44 102 MET A CA 1
ATOM 797 C C . MET A 1 102 ? 1.597 -3.143 -6.062 1.00 88.44 102 MET A C 1
ATOM 799 O O . MET A 1 102 ? 0.638 -2.369 -6.130 1.00 88.44 102 MET A O 1
ATOM 803 N N . PHE A 1 103 ? 2.811 -2.813 -6.495 1.00 84.62 103 PHE A N 1
ATOM 804 C CA . PHE A 1 103 ? 3.068 -1.524 -7.128 1.00 84.62 103 PHE A CA 1
ATOM 805 C C . PHE A 1 103 ? 2.268 -1.364 -8.425 1.00 84.62 103 PHE A C 1
ATOM 807 O O . PHE A 1 103 ? 2.108 -2.303 -9.202 1.00 84.62 103 PHE A O 1
ATOM 814 N N . GLN A 1 104 ? 1.791 -0.143 -8.679 1.00 72.62 104 GLN A N 1
ATOM 815 C CA . GLN A 1 104 ? 0.998 0.175 -9.874 1.00 72.62 104 GLN A CA 1
ATOM 816 C C . GLN A 1 104 ? 1.816 0.094 -11.172 1.00 72.62 104 GLN A C 1
ATOM 818 O O . GLN A 1 104 ? 1.249 -0.054 -12.254 1.00 72.62 104 GLN A O 1
ATOM 823 N N . ASN A 1 105 ? 3.146 0.145 -11.066 1.00 69.25 105 ASN A N 1
ATOM 824 C CA . ASN A 1 105 ? 4.069 0.025 -12.188 1.00 69.25 105 ASN A CA 1
ATOM 825 C C . ASN A 1 105 ? 4.155 -1.442 -12.627 1.00 69.25 105 ASN A C 1
ATOM 827 O O . ASN A 1 105 ? 5.119 -2.112 -12.276 1.00 69.25 105 ASN A O 1
ATOM 831 N N . HIS A 1 106 ? 3.119 -1.908 -13.337 1.00 60.09 106 HIS A N 1
ATOM 832 C CA . HIS A 1 106 ? 2.976 -3.209 -14.003 1.00 60.09 106 HIS A CA 1
ATOM 833 C C . HIS A 1 106 ? 3.947 -4.293 -13.498 1.00 60.09 106 HIS A C 1
ATOM 835 O O . HIS A 1 106 ? 5.004 -4.476 -14.109 1.00 60.09 106 HIS A O 1
ATOM 841 N N . PRO A 1 107 ? 3.601 -5.015 -12.412 1.00 72.06 107 PRO A N 1
ATOM 842 C CA . PRO A 1 107 ? 4.466 -6.057 -11.874 1.00 72.06 107 PRO A CA 1
ATOM 843 C C . PRO A 1 107 ? 4.790 -7.081 -12.961 1.00 72.06 107 PRO A C 1
ATOM 845 O O . PRO A 1 107 ? 3.959 -7.389 -13.829 1.00 72.06 107 PRO A O 1
ATOM 848 N N . THR A 1 108 ? 6.004 -7.625 -12.920 1.00 82.94 108 THR A N 1
ATOM 849 C CA . THR A 1 108 ? 6.374 -8.707 -13.830 1.00 82.94 108 THR A CA 1
ATOM 850 C C . THR A 1 108 ? 5.402 -9.871 -13.656 1.00 82.94 108 THR A C 1
ATOM 852 O O . THR A 1 108 ? 4.847 -10.109 -12.581 1.00 82.94 108 THR A O 1
ATOM 855 N N . ARG A 1 109 ? 5.217 -10.670 -14.711 1.00 82.88 109 ARG A N 1
ATOM 856 C CA . ARG A 1 109 ? 4.350 -11.858 -14.637 1.00 82.88 109 ARG A CA 1
ATOM 857 C C . ARG A 1 109 ? 4.745 -12.806 -13.501 1.00 82.88 109 ARG A C 1
ATOM 859 O O . ARG A 1 109 ? 3.875 -13.453 -12.932 1.00 82.88 109 ARG A O 1
ATOM 866 N N . ARG A 1 110 ? 6.041 -12.875 -13.180 1.00 83.81 110 ARG A N 1
ATOM 867 C CA . ARG A 1 110 ? 6.577 -13.677 -12.076 1.00 83.81 110 ARG A CA 1
ATOM 868 C C . ARG A 1 110 ? 6.174 -13.118 -10.712 1.00 83.81 110 ARG A C 1
ATOM 870 O O . ARG A 1 110 ? 5.817 -13.900 -9.844 1.00 83.81 110 ARG A O 1
ATOM 877 N N . GLU A 1 111 ? 6.223 -11.802 -10.525 1.00 86.62 111 GLU A N 1
ATOM 878 C CA . GLU A 1 111 ? 5.806 -11.154 -9.272 1.00 86.62 111 GLU A CA 1
ATOM 879 C C . GLU A 1 111 ? 4.299 -11.273 -9.059 1.00 86.62 111 GLU A C 1
ATOM 881 O O . GLU A 1 111 ? 3.869 -11.623 -7.965 1.00 86.62 111 GLU A O 1
ATOM 886 N N . LEU A 1 112 ? 3.505 -11.080 -10.118 1.00 87.25 112 LEU A N 1
ATOM 887 C CA . LEU A 1 112 ? 2.059 -11.297 -10.071 1.00 87.25 112 LEU A CA 1
ATOM 888 C C . LEU A 1 112 ? 1.716 -12.753 -9.720 1.00 87.25 112 LEU A C 1
ATOM 890 O O . LEU A 1 112 ? 0.839 -12.986 -8.894 1.00 87.25 112 LEU A O 1
ATOM 894 N N . ALA A 1 113 ? 2.414 -13.723 -10.322 1.00 87.00 113 ALA A N 1
ATOM 895 C CA . ALA A 1 113 ? 2.241 -15.139 -10.001 1.00 87.00 113 ALA A CA 1
ATOM 896 C C . ALA A 1 113 ? 2.623 -15.440 -8.545 1.00 87.00 113 ALA A C 1
ATOM 898 O O . ALA A 1 113 ? 1.820 -16.004 -7.818 1.00 87.00 113 ALA A O 1
ATOM 899 N N . ALA A 1 114 ? 3.790 -14.979 -8.088 1.00 86.69 114 ALA A N 1
ATOM 900 C CA . ALA A 1 114 ? 4.238 -15.190 -6.712 1.00 86.69 114 ALA A CA 1
ATOM 901 C C . ALA A 1 114 ? 3.283 -14.567 -5.679 1.00 86.69 114 ALA A C 1
ATOM 903 O O . ALA A 1 114 ? 3.022 -15.167 -4.640 1.00 86.69 114 ALA A O 1
ATOM 904 N N . PHE A 1 115 ? 2.738 -13.383 -5.971 1.00 89.25 115 PHE A N 1
ATOM 905 C CA . PHE A 1 115 ? 1.739 -12.737 -5.122 1.00 89.25 115 PHE A CA 1
ATOM 906 C C . PHE A 1 115 ? 0.429 -13.538 -5.067 1.00 89.25 115 PHE A C 1
ATOM 908 O O . PHE A 1 115 ? -0.167 -13.690 -4.004 1.00 89.25 115 PHE A O 1
ATOM 915 N N . ALA A 1 116 ? -0.015 -14.072 -6.205 1.00 89.38 116 ALA A N 1
ATOM 916 C CA . ALA A 1 116 ? -1.209 -14.906 -6.283 1.00 89.38 116 ALA A CA 1
ATOM 917 C C . ALA A 1 116 ? -1.021 -16.276 -5.600 1.00 89.38 116 ALA A C 1
ATOM 919 O O . ALA A 1 116 ? -1.950 -16.775 -4.962 1.00 89.38 116 ALA A O 1
ATOM 920 N N . ASP A 1 117 ? 0.173 -16.864 -5.697 1.00 89.19 117 ASP A N 1
ATOM 921 C CA . ASP A 1 117 ? 0.549 -18.100 -5.003 1.00 89.19 117 ASP A CA 1
ATOM 922 C C . ASP A 1 117 ? 0.561 -17.892 -3.479 1.00 89.19 117 ASP A C 1
ATOM 924 O O . ASP A 1 117 ? 0.096 -18.750 -2.731 1.00 89.19 117 ASP A O 1
ATOM 928 N N . GLU A 1 118 ? 1.034 -16.735 -3.001 1.00 89.06 118 GLU A N 1
ATOM 929 C CA . GLU A 1 118 ? 1.017 -16.386 -1.573 1.00 89.06 118 GLU A CA 1
ATOM 930 C C . GLU A 1 118 ? -0.410 -16.371 -1.006 1.00 89.06 118 GLU A C 1
ATOM 932 O O . GLU A 1 118 ? -0.633 -16.900 0.082 1.00 89.06 118 GLU A O 1
ATOM 937 N N . ILE A 1 119 ? -1.391 -15.851 -1.757 1.00 91.06 119 ILE A N 1
ATOM 938 C CA . ILE A 1 119 ? -2.809 -15.905 -1.360 1.00 91.06 119 ILE A CA 1
ATOM 939 C C . ILE A 1 119 ? -3.274 -17.360 -1.243 1.00 91.06 119 ILE A C 1
ATOM 941 O O . ILE A 1 119 ? -3.933 -17.711 -0.270 1.00 91.06 119 ILE A O 1
ATOM 945 N N . GLN A 1 120 ? -2.909 -18.214 -2.202 1.00 88.19 120 GLN A N 1
ATOM 946 C CA . GLN A 1 120 ? -3.320 -19.619 -2.204 1.00 88.19 120 GLN A CA 1
ATOM 947 C C . GLN A 1 120 ? -2.724 -20.422 -1.041 1.00 88.19 120 GLN A C 1
ATOM 949 O O . GLN A 1 120 ? -3.375 -21.328 -0.534 1.00 88.19 120 GLN A O 1
ATOM 954 N N . ILE A 1 121 ? -1.491 -20.117 -0.635 1.00 90.44 121 ILE A N 1
ATOM 955 C CA . ILE A 1 121 ? -0.813 -20.814 0.468 1.00 90.44 121 ILE A CA 1
ATOM 956 C C . ILE A 1 121 ? -1.427 -20.447 1.826 1.00 90.44 121 ILE A C 1
ATOM 958 O O . ILE A 1 121 ? -1.409 -21.267 2.743 1.00 90.44 121 ILE A O 1
ATOM 962 N N . LEU A 1 122 ? -1.918 -19.213 1.971 1.00 87.50 122 LEU A N 1
ATOM 963 C CA . LEU A 1 122 ? -2.437 -18.688 3.238 1.00 87.50 122 LEU A CA 1
ATOM 964 C C . LEU A 1 122 ? -3.949 -18.875 3.424 1.00 87.50 122 LEU A C 1
ATOM 966 O O . LEU A 1 122 ? -4.433 -18.685 4.540 1.00 87.50 122 LEU A O 1
ATOM 970 N N . ALA A 1 123 ? -4.673 -19.186 2.349 1.00 71.06 123 ALA A N 1
ATOM 971 C CA . ALA A 1 123 ? -6.118 -19.389 2.348 1.00 71.06 123 ALA A CA 1
ATOM 972 C C . ALA A 1 123 ? -6.538 -20.752 2.916 1.00 71.06 123 ALA A C 1
ATOM 974 O O . ALA A 1 123 ? -7.597 -20.784 3.586 1.00 71.06 123 ALA A O 1
#

Sequence (123 aa):
MVMAISISVA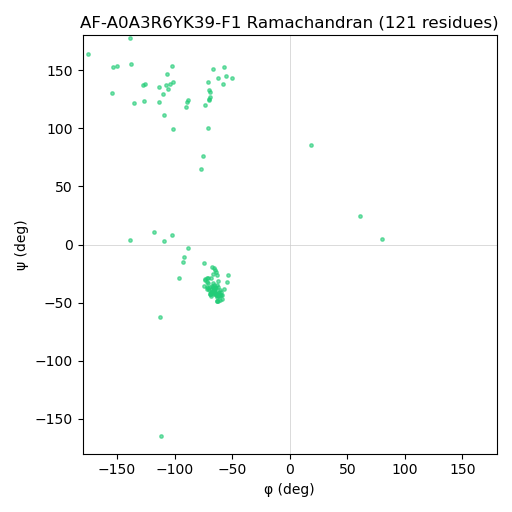CVVLVAWIGFLLYRRRQQTVYEHHLENFERASKVSYAHMMDTTPAPPLNLSYLEVYRIDSQYITLTSILGSGGYADVYLGSFGGQDVAVKTMFQNHPTRRELAAFADEIQILA